Protein AF-A0A645FSK0-F1 (afdb_monomer)

Radius of gyration: 13.79 Å; Cα contacts (8 Å, |Δi|>4): 130; chains: 1; bounding box: 36×26×35 Å

Solvent-accessible surface area (backbone atoms only — not comparable to full-atom values): 5813 Å² total; per-residue (Å²): 138,88,60,85,46,66,35,84,89,78,74,39,80,53,50,66,48,79,76,61,34,97,57,28,61,60,57,44,34,53,52,49,53,54,50,49,59,57,50,52,70,41,87,90,45,65,66,42,53,61,94,72,56,13,79,77,68,74,58,97,83,55,40,40,48,72,48,98,85,71,35,47,28,38,53,38,56,57,60,54,38,30,57,58,89,72,38,65,45,76,44,77,48,80,135

Secondary structure (DSSP, 8-state):
-----EETTTTEEP-HHHHH-TTHHHHHHHHHHHHHHHHTTSTT-----GGGT------TT--EEE-TTS-EEEEE-TTSSS-GGG-SEEEE---

Sequence (95 aa):
MFYYNYDLTTSQPLTLRDMLGSDYIDIANKQIKEKIAERAKNPDNMYWSENEGGFTSIRDTQQFYVNKKGNPVIIFNKYEIAPGYMGIQEFEITK

Foldseek 3Di:
DADWDADPVVRDTDFLCNQPNPCSWVQQLVQVVVVLVVQVVPVVFDWDDVVRQADDTADRRFGWDQDPVRWTKTWDAAPNTGHNVVGIDIDTGDD

Nearest PDB structures (foldseek):
  5jen-assembly2_C  TM=8.675E-01  e=2.367E-06  Bacillus subtilis subsp. subtilis str. 168
  5jen-assembly1_A  TM=8.667E-01  e=3.195E-06  Bacillus subtilis subsp. subtilis str. 168
  3s5t-assembly1_A-2  TM=6.232E-01  e=9.376E-03  Bacteroides fragilis NCTC 9343
  7r81-assembly1_s1  TM=3.466E-01  e=4.029E+00  Neurospora crassa
  5hot-assembly1_B  TM=2.401E-01  e=2.211E+00  Human immunodeficiency virus 1

pLDDT: mean 93.93, std 6.73, range [60.94, 98.62]

Structure (mmCIF, N/CA/C/O backbone):
data_AF-A0A645FSK0-F1
#
_entry.id   AF-A0A645FSK0-F1
#
loop_
_atom_site.group_PDB
_atom_site.id
_atom_site.type_symbol
_atom_site.label_atom_id
_atom_site.label_alt_id
_atom_site.label_comp_id
_atom_site.label_asym_id
_atom_site.label_entity_id
_atom_site.label_seq_id
_atom_site.pdbx_PDB_ins_code
_atom_site.Cartn_x
_atom_site.Cartn_y
_atom_site.Cartn_z
_atom_site.occupancy
_atom_site.B_iso_or_equiv
_atom_site.auth_seq_id
_atom_site.auth_comp_id
_atom_site.auth_asym_id
_atom_site.auth_atom_id
_atom_site.pdbx_PDB_model_num
ATOM 1 N N . MET A 1 1 ? -11.985 -7.218 -6.182 1.00 60.94 1 MET A N 1
ATOM 2 C CA . MET A 1 1 ? -12.816 -7.502 -4.982 1.00 60.94 1 MET A CA 1
ATOM 3 C C . MET A 1 1 ? -13.008 -6.184 -4.241 1.00 60.94 1 MET A C 1
ATOM 5 O O . MET A 1 1 ? -12.226 -5.282 -4.496 1.00 60.94 1 MET A O 1
ATOM 9 N N . PHE A 1 2 ? -14.042 -6.011 -3.418 1.00 74.88 2 PHE A N 1
ATOM 10 C CA . PHE A 1 2 ? -14.221 -4.795 -2.610 1.00 74.88 2 PHE A CA 1
ATOM 11 C C . PHE A 1 2 ? -14.236 -5.181 -1.137 1.00 74.88 2 PHE A C 1
ATOM 13 O O . PHE A 1 2 ? -14.829 -6.198 -0.782 1.00 74.88 2 PHE A O 1
ATOM 20 N N . TYR A 1 3 ? -13.570 -4.381 -0.309 1.00 81.81 3 TYR A N 1
ATOM 21 C CA . 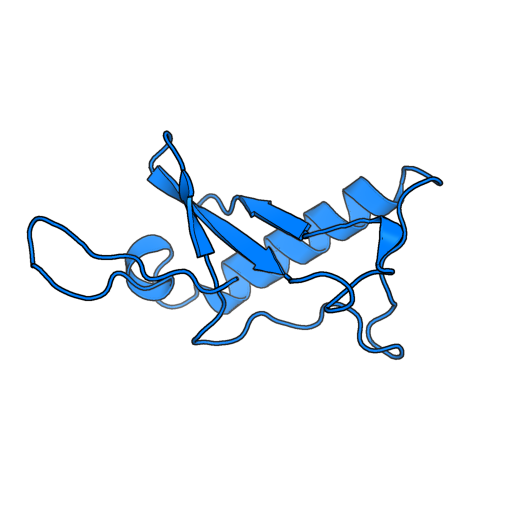TYR A 1 3 ? -13.462 -4.606 1.126 1.00 81.81 3 TYR A CA 1
ATOM 22 C C . TYR A 1 3 ? -14.031 -3.402 1.861 1.00 81.81 3 TYR A C 1
ATOM 24 O O . TYR A 1 3 ? -13.694 -2.262 1.541 1.00 81.81 3 TYR A O 1
ATOM 32 N N . TYR A 1 4 ? -14.884 -3.681 2.842 1.00 80.06 4 TYR A N 1
ATOM 33 C CA . TYR A 1 4 ? -15.480 -2.693 3.729 1.00 80.06 4 TYR A CA 1
ATOM 34 C C . TYR A 1 4 ? -15.216 -3.147 5.159 1.00 80.06 4 TYR A C 1
ATOM 36 O O . TYR A 1 4 ? -15.649 -4.231 5.551 1.00 80.06 4 TYR A O 1
ATOM 44 N N . ASN A 1 5 ? -14.479 -2.341 5.920 1.00 83.50 5 ASN A N 1
ATOM 45 C CA . ASN A 1 5 ? -14.167 -2.637 7.313 1.00 83.50 5 ASN A CA 1
ATOM 46 C C . ASN A 1 5 ? -15.069 -1.797 8.209 1.00 83.50 5 ASN A C 1
ATOM 48 O O . ASN A 1 5 ? -15.213 -0.595 7.991 1.00 83.50 5 ASN A O 1
ATOM 52 N N . TYR A 1 6 ? -15.659 -2.437 9.212 1.00 82.31 6 TYR A N 1
ATOM 53 C CA . TYR A 1 6 ? -16.511 -1.790 10.199 1.00 82.31 6 TYR A CA 1
ATOM 54 C C . TYR A 1 6 ? -15.959 -2.055 11.591 1.00 82.31 6 TYR A C 1
ATOM 56 O O . TYR A 1 6 ? -15.591 -3.186 11.917 1.00 82.31 6 TYR A O 1
ATOM 64 N N . ASP A 1 7 ? -15.933 -1.015 12.413 1.00 79.62 7 ASP A N 1
ATOM 65 C CA . ASP A 1 7 ? -15.731 -1.161 13.844 1.00 79.62 7 ASP A CA 1
ATOM 66 C C . ASP A 1 7 ? -17.058 -1.597 14.478 1.00 79.62 7 ASP A C 1
ATOM 68 O O . ASP A 1 7 ? -18.056 -0.879 14.451 1.00 79.62 7 ASP A O 1
ATOM 72 N N . LEU A 1 8 ? -17.071 -2.805 15.041 1.00 78.31 8 LEU A N 1
ATOM 73 C CA . LEU A 1 8 ? -18.268 -3.407 15.627 1.00 78.31 8 LEU A CA 1
ATOM 74 C C . LEU A 1 8 ? -18.700 -2.738 16.939 1.00 78.31 8 LEU A C 1
ATOM 76 O O . LEU A 1 8 ? -19.833 -2.935 17.370 1.00 78.31 8 LEU A O 1
ATOM 80 N N . THR A 1 9 ? -17.826 -1.956 17.577 1.00 76.75 9 THR A N 1
ATOM 81 C CA . THR A 1 9 ? -18.154 -1.231 18.813 1.00 76.75 9 THR A CA 1
ATOM 82 C C . THR A 1 9 ? -18.881 0.075 18.520 1.00 76.75 9 THR A C 1
ATOM 84 O O . THR A 1 9 ? -19.869 0.397 19.177 1.00 76.75 9 THR A O 1
ATOM 87 N N . THR A 1 10 ? -18.430 0.803 17.499 1.00 79.31 10 THR A N 1
ATOM 88 C CA . THR A 1 10 ? -18.988 2.105 17.110 1.00 79.31 10 THR A CA 1
ATOM 89 C C . THR A 1 10 ? -20.020 2.002 15.988 1.00 79.31 10 THR A C 1
ATOM 91 O O . THR A 1 10 ? -20.763 2.954 15.750 1.00 79.31 10 THR A O 1
ATOM 94 N N . SER A 1 11 ? -20.094 0.852 15.306 1.00 81.38 11 SER A N 1
ATOM 95 C CA . SER A 1 11 ? -20.869 0.648 14.072 1.00 81.38 11 SER A CA 1
ATOM 96 C C . SER A 1 11 ? -20.513 1.645 12.960 1.00 81.38 11 SER A C 1
ATOM 98 O O . SER A 1 11 ? -21.341 1.944 12.100 1.00 81.38 11 SER A O 1
ATOM 100 N N . GLN A 1 12 ? -19.283 2.170 12.969 1.00 84.25 12 GLN A N 1
ATOM 101 C CA 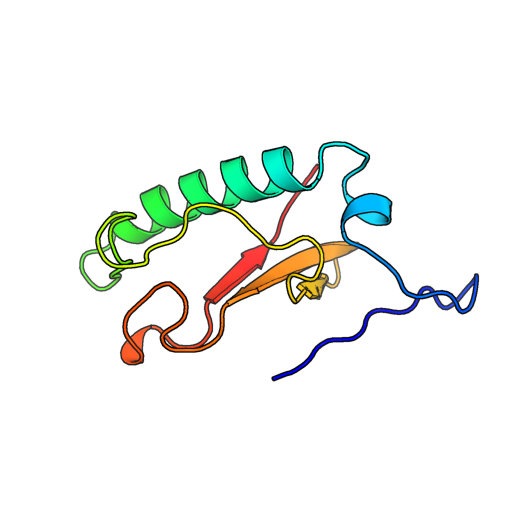. GLN A 1 12 ? -18.779 3.115 11.972 1.00 84.25 12 GLN A CA 1
ATOM 102 C C . GLN A 1 12 ? -17.829 2.431 10.976 1.00 84.25 12 GLN A C 1
ATOM 104 O O . GLN A 1 12 ? -17.213 1.411 11.310 1.00 84.25 12 GLN A O 1
ATOM 109 N N . PRO A 1 13 ? -17.680 2.978 9.753 1.00 85.81 13 PRO A N 1
ATOM 110 C CA . PRO A 1 13 ? -16.630 2.554 8.836 1.00 85.81 13 PRO A CA 1
ATOM 111 C C . PRO A 1 13 ? -15.250 2.742 9.475 1.00 85.81 13 PRO A C 1
ATOM 113 O O . PRO A 1 13 ? -14.908 3.840 9.905 1.00 85.81 13 PRO A O 1
ATOM 116 N N . LEU A 1 14 ? -14.456 1.676 9.512 1.00 90.62 14 LEU A N 1
ATOM 117 C CA . LEU A 1 14 ? -13.072 1.714 9.966 1.00 90.62 14 LEU A CA 1
ATOM 118 C C . LEU A 1 14 ? -12.174 2.139 8.800 1.00 90.62 14 LEU A C 1
ATOM 120 O O . LEU A 1 14 ? -12.191 1.507 7.739 1.00 90.62 14 LEU A O 1
ATOM 124 N N . THR A 1 15 ? -11.364 3.176 8.997 1.00 93.50 15 THR A N 1
ATOM 125 C CA . THR A 1 15 ? -10.458 3.705 7.968 1.00 93.50 15 THR A CA 1
ATOM 126 C C . THR A 1 15 ? -8.989 3.399 8.270 1.00 93.50 15 THR A C 1
ATOM 128 O O . THR A 1 15 ? -8.602 3.124 9.407 1.00 93.50 15 THR A O 1
ATOM 131 N N . LEU A 1 16 ? -8.123 3.503 7.253 1.00 95.06 16 LEU A N 1
ATOM 132 C CA . LEU A 1 16 ? -6.669 3.422 7.453 1.00 95.06 16 LEU A CA 1
ATOM 133 C C . LEU A 1 16 ? -6.151 4.534 8.376 1.00 95.06 16 LEU A C 1
ATOM 135 O O . LEU A 1 16 ? -5.208 4.301 9.128 1.00 95.06 16 LEU A O 1
AT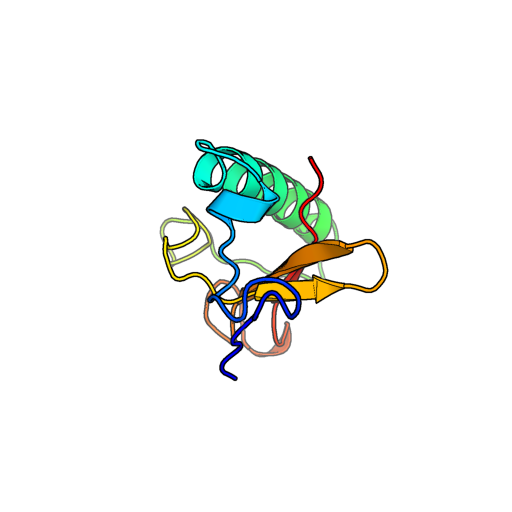OM 139 N N . ARG A 1 17 ? -6.779 5.718 8.355 1.00 95.06 17 ARG A N 1
ATOM 140 C CA . ARG A 1 17 ? -6.447 6.834 9.252 1.00 95.06 17 ARG A CA 1
ATOM 141 C C . ARG A 1 17 ? -6.710 6.473 10.713 1.00 95.06 17 ARG A C 1
ATOM 143 O O . ARG A 1 17 ? -5.873 6.777 11.556 1.00 95.06 17 ARG A O 1
ATOM 150 N N . ASP A 1 18 ? -7.812 5.789 11.009 1.00 93.19 18 ASP A N 1
ATOM 151 C CA . ASP A 1 18 ? -8.125 5.360 12.380 1.00 93.19 18 ASP A CA 1
ATOM 152 C C . ASP A 1 18 ? -7.080 4.363 12.901 1.00 93.19 18 ASP A C 1
ATOM 154 O O . ASP A 1 18 ? -6.658 4.423 14.056 1.00 93.19 18 ASP A O 1
ATOM 158 N N . MET A 1 19 ? -6.594 3.476 12.026 1.00 93.44 19 MET A N 1
ATOM 159 C CA . MET A 1 19 ? -5.622 2.443 12.393 1.00 93.44 19 MET A CA 1
ATOM 160 C C . MET A 1 19 ? -4.181 2.969 12.466 1.00 93.44 19 MET A C 1
ATOM 162 O O . MET A 1 19 ? -3.442 2.651 13.403 1.00 93.44 19 MET A O 1
ATOM 166 N N . LEU A 1 20 ? -3.762 3.783 11.497 1.00 95.50 20 LEU A N 1
ATOM 167 C CA . LEU A 1 20 ? -2.366 4.190 11.301 1.00 95.50 20 LEU A CA 1
ATOM 168 C C . LEU A 1 20 ? -2.079 5.639 11.736 1.00 95.50 20 LEU A C 1
ATOM 170 O O . LEU A 1 20 ? -0.919 5.975 11.951 1.00 95.50 20 LEU A O 1
ATOM 174 N N . GLY A 1 21 ? -3.099 6.464 11.978 1.00 95.44 21 GLY A N 1
ATOM 175 C CA . GLY A 1 21 ? -2.961 7.869 12.382 1.00 95.44 21 GLY A CA 1
ATOM 176 C C . GLY A 1 21 ? -3.066 8.862 11.219 1.00 95.44 21 GLY A C 1
ATOM 177 O O . GLY A 1 21 ? -3.432 8.504 10.099 1.00 95.44 21 GLY A O 1
ATOM 178 N N . SER A 1 22 ? -2.758 10.139 11.482 1.00 96.00 22 SER A N 1
ATOM 179 C CA . SER A 1 22 ? -2.858 11.213 10.477 1.00 96.00 22 SER A CA 1
ATOM 180 C C . SER A 1 22 ? -1.977 10.981 9.255 1.00 96.00 22 SER A C 1
ATOM 182 O O . SER A 1 22 ? -2.385 11.329 8.147 1.00 96.00 22 SER A O 1
ATOM 184 N N . ASP A 1 23 ? -0.834 10.333 9.468 1.00 96.44 23 ASP A N 1
ATOM 185 C CA . ASP A 1 23 ? 0.233 10.156 8.483 1.00 96.44 23 ASP A CA 1
ATOM 186 C C . ASP A 1 23 ? 0.137 8.780 7.796 1.00 96.44 23 ASP A C 1
ATOM 188 O O . ASP A 1 23 ? 1.117 8.242 7.284 1.00 96.44 23 ASP A O 1
ATOM 192 N N . TYR A 1 24 ? -1.059 8.174 7.802 1.00 97.38 24 TYR A N 1
ATOM 193 C CA . TYR A 1 24 ? -1.300 6.815 7.307 1.00 97.38 24 TYR A CA 1
ATOM 194 C C . TYR A 1 24 ? -0.816 6.585 5.871 1.00 97.38 24 TYR A C 1
ATOM 196 O O . TYR A 1 24 ? -0.327 5.496 5.571 1.00 97.38 24 TYR A O 1
ATOM 204 N N . ILE A 1 25 ? -0.936 7.593 4.999 1.00 97.81 25 ILE A N 1
ATOM 205 C CA . ILE A 1 25 ? -0.470 7.518 3.609 1.00 97.81 25 ILE A CA 1
ATOM 206 C C . ILE A 1 25 ? 1.044 7.342 3.580 1.00 97.81 25 ILE A C 1
ATOM 208 O O . ILE A 1 25 ? 1.532 6.416 2.941 1.00 97.81 25 ILE A O 1
ATOM 212 N N . ASP A 1 26 ? 1.787 8.167 4.314 1.00 98.06 26 ASP A N 1
ATOM 213 C CA . ASP A 1 26 ? 3.249 8.123 4.316 1.00 98.06 26 ASP A CA 1
ATOM 214 C C . ASP A 1 26 ? 3.772 6.833 4.955 1.00 98.06 26 ASP A C 1
ATOM 216 O O . ASP A 1 26 ? 4.668 6.183 4.407 1.00 98.06 26 ASP A O 1
ATOM 220 N N . ILE A 1 27 ? 3.157 6.408 6.065 1.00 97.94 27 ILE A N 1
ATOM 221 C CA . ILE A 1 27 ? 3.473 5.142 6.742 1.00 97.94 27 ILE A CA 1
ATOM 222 C C . ILE A 1 27 ? 3.270 3.957 5.788 1.00 97.94 27 ILE A C 1
ATOM 224 O O . ILE A 1 27 ? 4.161 3.112 5.652 1.00 97.94 27 ILE A O 1
ATOM 228 N N . ALA A 1 28 ? 2.119 3.898 5.112 1.00 98.38 28 ALA A N 1
ATOM 229 C CA . ALA A 1 28 ? 1.804 2.829 4.173 1.00 98.38 28 ALA A CA 1
ATOM 230 C C . ALA A 1 28 ? 2.716 2.868 2.941 1.00 98.38 28 ALA A C 1
ATOM 232 O O . ALA A 1 28 ? 3.281 1.842 2.566 1.00 98.38 28 ALA A O 1
ATOM 233 N N . ASN A 1 29 ? 2.907 4.043 2.338 1.00 98.50 29 ASN A N 1
ATOM 234 C CA . ASN A 1 29 ? 3.727 4.222 1.142 1.00 98.50 29 ASN A CA 1
ATOM 235 C C . ASN A 1 29 ? 5.165 3.772 1.373 1.00 98.50 29 ASN A C 1
ATOM 237 O O . ASN A 1 29 ? 5.712 3.029 0.556 1.00 98.50 29 ASN A O 1
ATOM 241 N N . LYS A 1 30 ? 5.760 4.181 2.499 1.00 98.38 30 LYS A N 1
ATOM 242 C CA . LYS A 1 30 ? 7.115 3.778 2.874 1.00 98.38 30 LYS A CA 1
ATOM 243 C C . LYS A 1 30 ? 7.230 2.256 2.959 1.00 98.38 30 LYS A C 1
ATOM 245 O O . LYS A 1 30 ? 8.067 1.665 2.280 1.00 98.38 30 LYS A O 1
ATOM 250 N N . GLN A 1 31 ? 6.349 1.616 3.725 1.00 98.62 31 GLN A N 1
ATOM 251 C CA . GLN A 1 31 ? 6.398 0.167 3.926 1.00 98.62 31 GLN A CA 1
ATOM 252 C C . GLN A 1 31 ? 6.091 -0.625 2.654 1.00 98.62 31 GLN A C 1
ATOM 254 O O . GLN A 1 31 ? 6.712 -1.659 2.414 1.00 98.62 31 GLN A O 1
ATOM 259 N N . ILE A 1 32 ? 5.150 -0.171 1.822 1.00 98.62 32 ILE A N 1
ATOM 260 C CA . ILE A 1 32 ? 4.842 -0.834 0.549 1.00 98.62 32 ILE A CA 1
ATOM 261 C C . ILE A 1 32 ? 6.043 -0.734 -0.393 1.00 98.62 32 ILE A C 1
ATOM 263 O O . ILE A 1 32 ? 6.426 -1.750 -0.967 1.00 98.62 32 ILE A O 1
ATOM 267 N N . LYS A 1 33 ? 6.693 0.434 -0.500 1.00 98.56 33 LYS A N 1
ATOM 268 C CA . LYS A 1 33 ? 7.912 0.604 -1.313 1.00 98.56 33 LYS A CA 1
ATOM 269 C C . LYS A 1 33 ? 9.043 -0.306 -0.839 1.00 98.56 33 LYS A C 1
ATOM 271 O O . LYS A 1 33 ? 9.635 -1.007 -1.656 1.00 98.56 33 LYS A O 1
ATOM 276 N N . GLU A 1 34 ? 9.292 -0.362 0.467 1.00 98.38 34 GLU A N 1
ATOM 277 C CA . GLU A 1 34 ? 10.291 -1.261 1.060 1.00 98.38 34 GLU A CA 1
ATOM 278 C C . GLU A 1 34 ? 9.978 -2.736 0.759 1.00 98.38 34 GLU A C 1
ATOM 280 O O . GLU A 1 34 ? 10.855 -3.490 0.339 1.00 98.38 34 GLU A O 1
ATOM 285 N N . LYS A 1 35 ? 8.713 -3.152 0.896 1.00 98.56 35 LYS A N 1
ATOM 286 C CA . LYS A 1 35 ? 8.286 -4.533 0.624 1.00 98.56 35 LYS A CA 1
ATOM 287 C C . LYS A 1 35 ? 8.313 -4.886 -0.859 1.00 98.56 35 LYS A C 1
ATOM 289 O O . LYS A 1 35 ? 8.642 -6.023 -1.184 1.00 98.56 35 LYS A O 1
ATOM 294 N N . ILE A 1 36 ? 7.983 -3.954 -1.753 1.00 98.19 36 ILE A N 1
ATOM 295 C CA . ILE A 1 36 ? 8.130 -4.136 -3.204 1.00 98.19 36 ILE A CA 1
ATOM 296 C C . ILE A 1 36 ? 9.606 -4.331 -3.546 1.00 98.19 36 ILE A C 1
ATOM 298 O O . ILE A 1 36 ? 9.940 -5.305 -4.217 1.00 98.19 36 ILE A O 1
ATOM 302 N N . ALA A 1 37 ? 10.487 -3.465 -3.036 1.00 97.69 37 ALA A N 1
ATOM 303 C CA . ALA A 1 37 ? 11.925 -3.571 -3.262 1.00 97.69 37 ALA A CA 1
ATOM 304 C C . ALA A 1 37 ? 12.490 -4.901 -2.740 1.00 97.69 37 ALA A C 1
ATOM 306 O O . ALA A 1 37 ? 13.292 -5.536 -3.420 1.00 97.69 37 ALA A O 1
ATOM 307 N N . GLU A 1 38 ? 12.034 -5.361 -1.571 1.00 98.25 38 GLU A N 1
ATOM 308 C CA . GLU A 1 38 ? 12.424 -6.663 -1.027 1.00 98.25 38 GLU A CA 1
ATOM 309 C C . GLU A 1 38 ? 11.928 -7.823 -1.898 1.00 98.25 38 GLU A C 1
ATOM 311 O O . GLU A 1 38 ? 12.705 -8.704 -2.261 1.00 98.25 38 GLU A O 1
ATOM 3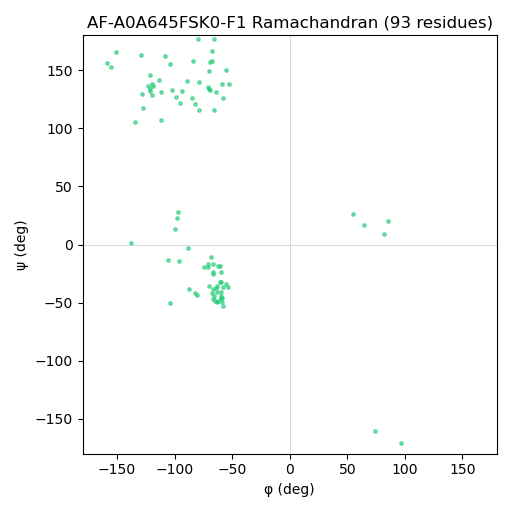16 N N . ARG A 1 39 ? 10.647 -7.819 -2.287 1.00 97.62 39 ARG A N 1
ATOM 317 C CA . ARG A 1 39 ? 10.060 -8.871 -3.132 1.00 97.62 39 ARG A CA 1
ATOM 318 C C . ARG A 1 39 ? 10.705 -8.927 -4.514 1.00 97.62 39 ARG A C 1
ATOM 320 O O . ARG A 1 39 ? 10.876 -10.028 -5.029 1.00 97.62 39 ARG A O 1
ATOM 327 N N . ALA A 1 40 ? 11.084 -7.784 -5.083 1.00 95.88 40 ALA A N 1
ATOM 328 C CA . ALA A 1 40 ? 11.741 -7.677 -6.386 1.00 95.88 40 ALA A CA 1
ATOM 329 C C . ALA A 1 40 ? 13.170 -8.255 -6.410 1.00 95.88 40 ALA A C 1
ATOM 331 O O . ALA A 1 40 ? 13.733 -8.438 -7.485 1.00 95.88 40 ALA A O 1
ATOM 332 N N . LYS A 1 41 ? 13.761 -8.589 -5.251 1.00 97.50 41 LYS A N 1
ATOM 333 C CA . LYS A 1 41 ? 15.013 -9.365 -5.197 1.00 97.50 41 LYS A CA 1
ATOM 334 C C . LYS A 1 41 ? 14.834 -10.799 -5.702 1.00 97.50 41 LYS A C 1
ATOM 336 O O . LYS A 1 41 ? 15.814 -11.420 -6.103 1.00 97.50 41 LYS A O 1
ATOM 341 N N . ASN A 1 42 ? 13.610 -11.334 -5.664 1.00 97.62 42 ASN A N 1
ATOM 342 C CA . ASN A 1 42 ? 13.290 -12.609 -6.295 1.00 97.62 42 ASN A CA 1
ATOM 343 C C . ASN A 1 42 ? 13.015 -12.377 -7.796 1.00 97.62 42 ASN A C 1
ATOM 345 O O . ASN A 1 42 ? 12.078 -11.638 -8.102 1.00 97.62 42 ASN A O 1
ATOM 349 N N . PRO A 1 43 ? 13.763 -13.014 -8.720 1.00 95.38 43 PRO A N 1
ATOM 350 C CA . PRO A 1 43 ? 13.583 -12.835 -10.164 1.00 95.38 43 PRO A CA 1
ATOM 351 C C . PRO A 1 43 ? 12.210 -13.273 -10.697 1.00 95.38 43 PRO A C 1
ATOM 353 O O . PRO A 1 43 ? 11.821 -12.832 -11.775 1.00 95.38 43 PRO A O 1
ATOM 356 N N . ASP A 1 44 ? 11.460 -14.097 -9.959 1.00 96.88 44 ASP A N 1
ATOM 357 C CA . ASP A 1 44 ? 10.097 -14.491 -10.344 1.00 96.88 44 ASP A CA 1
ATOM 358 C C . ASP A 1 44 ? 9.075 -13.358 -10.124 1.00 96.88 44 ASP A C 1
ATOM 360 O O . ASP A 1 44 ? 7.987 -13.356 -10.712 1.00 96.88 44 ASP A O 1
ATOM 364 N N . ASN A 1 45 ? 9.415 -12.371 -9.289 1.00 97.62 45 ASN A N 1
ATOM 365 C CA . ASN A 1 45 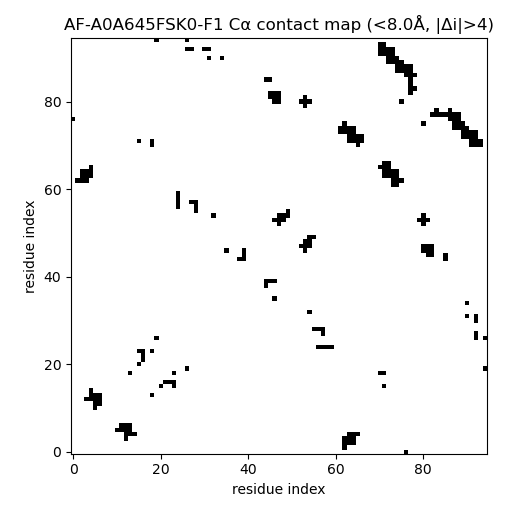? 8.540 -11.256 -8.960 1.00 97.62 45 ASN A CA 1
ATOM 366 C C . ASN A 1 45 ? 8.796 -10.059 -9.876 1.00 97.62 45 ASN A C 1
ATOM 368 O O . ASN A 1 45 ? 9.921 -9.585 -10.004 1.00 97.62 45 ASN A O 1
ATOM 372 N N . MET A 1 46 ? 7.721 -9.491 -10.420 1.00 97.31 46 MET A N 1
ATOM 373 C CA . MET A 1 46 ? 7.784 -8.269 -11.218 1.00 97.31 46 MET A CA 1
ATOM 374 C C . MET A 1 46 ? 6.777 -7.244 -10.706 1.00 97.31 46 MET A C 1
ATOM 376 O O . MET A 1 46 ? 5.59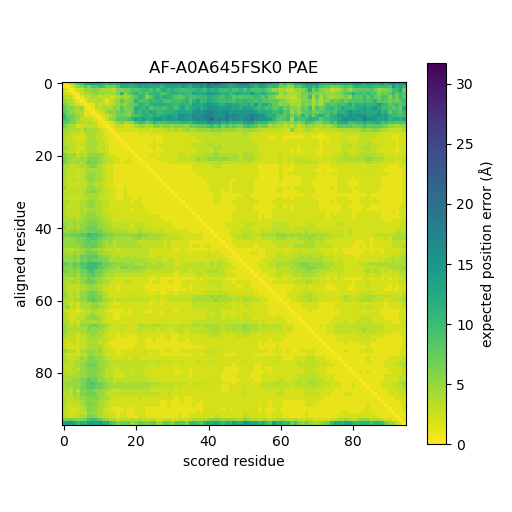1 -7.537 -10.561 1.00 97.31 46 MET A O 1
ATOM 380 N N . TYR A 1 47 ? 7.255 -6.025 -10.479 1.00 97.81 47 TYR A N 1
ATOM 381 C CA . TYR A 1 47 ? 6.441 -4.840 -10.222 1.00 97.81 47 TYR A CA 1
ATOM 382 C C . TYR A 1 47 ? 6.771 -3.801 -11.289 1.00 97.81 47 TYR A C 1
ATOM 384 O O . TYR A 1 47 ? 7.913 -3.730 -11.746 1.00 97.81 47 TYR A O 1
ATOM 392 N N . TRP A 1 48 ? 5.781 -3.017 -11.704 1.00 97.44 48 TRP A N 1
ATOM 393 C CA . TRP A 1 48 ? 6.021 -1.953 -12.676 1.00 97.44 48 TRP A CA 1
ATOM 394 C C . TRP A 1 48 ? 6.844 -0.829 -12.055 1.00 97.44 48 TRP A C 1
ATOM 396 O O . TRP A 1 48 ? 6.734 -0.555 -10.856 1.00 97.44 48 TRP A O 1
ATOM 406 N N . SER A 1 49 ? 7.655 -0.158 -12.871 1.00 95.75 49 SER A N 1
ATOM 407 C CA . SER A 1 49 ? 8.264 1.104 -12.453 1.00 95.75 49 SER A CA 1
ATOM 408 C C . SER A 1 49 ? 7.191 2.188 -12.304 1.00 95.75 49 SER A C 1
ATOM 410 O O . SER A 1 49 ? 6.128 2.095 -12.915 1.00 95.75 49 SER A O 1
ATOM 412 N N . GLU A 1 50 ? 7.450 3.247 -11.528 1.00 94.31 50 GLU A N 1
ATOM 413 C CA . GLU A 1 50 ? 6.483 4.353 -11.375 1.00 94.31 50 GLU A CA 1
ATOM 414 C C . GLU A 1 50 ? 6.081 4.960 -12.742 1.00 94.31 50 GLU A C 1
ATOM 416 O O . GLU A 1 50 ? 4.914 5.280 -12.956 1.00 94.31 50 GLU A O 1
ATOM 421 N N . ASN A 1 51 ? 7.005 5.009 -13.712 1.00 94.81 51 ASN A N 1
ATOM 422 C CA . ASN A 1 51 ? 6.744 5.499 -15.074 1.00 94.81 51 ASN A CA 1
ATOM 423 C C . ASN A 1 51 ? 5.867 4.559 -15.922 1.00 94.81 51 ASN A C 1
ATOM 425 O O . ASN A 1 51 ? 5.287 4.988 -16.916 1.00 94.81 51 ASN A O 1
ATOM 429 N N . GLU A 1 52 ? 5.769 3.286 -15.545 1.00 93.81 52 GLU A N 1
ATOM 430 C CA . GLU A 1 52 ? 4.948 2.265 -16.207 1.00 93.81 52 GLU A CA 1
ATOM 431 C C . GLU A 1 52 ? 3.619 2.026 -15.468 1.00 93.81 52 GLU A C 1
ATOM 433 O O . GLU A 1 52 ? 2.933 1.039 -15.724 1.00 93.81 52 GLU A O 1
ATOM 438 N N . GLY A 1 53 ? 3.246 2.917 -14.540 1.00 92.69 53 GLY A N 1
ATOM 439 C CA . GLY A 1 53 ? 2.040 2.771 -13.719 1.00 92.69 53 GLY A CA 1
ATOM 440 C C . GLY A 1 53 ? 2.242 1.912 -12.467 1.00 92.69 53 GLY A C 1
ATOM 441 O O . GLY A 1 53 ? 1.279 1.395 -11.907 1.00 92.69 53 GLY A O 1
ATOM 442 N N . GLY A 1 54 ? 3.489 1.739 -12.030 1.00 95.94 54 GLY A N 1
ATOM 443 C CA . GLY A 1 54 ? 3.838 1.099 -10.768 1.00 95.94 54 GLY A CA 1
ATOM 444 C C . GLY A 1 54 ? 3.385 1.873 -9.535 1.00 95.94 54 GLY A C 1
ATOM 445 O O . GLY A 1 54 ? 2.828 2.967 -9.603 1.00 95.94 54 GLY A O 1
ATOM 446 N N . PHE A 1 55 ? 3.631 1.284 -8.367 1.00 98.25 55 PHE A N 1
ATOM 447 C CA . PHE A 1 55 ? 3.186 1.857 -7.103 1.00 98.25 55 PHE A CA 1
ATOM 448 C C . PHE A 1 55 ? 3.890 3.187 -6.781 1.00 98.25 55 PHE A C 1
ATOM 450 O O . PHE A 1 55 ? 5.083 3.204 -6.482 1.00 98.25 55 PHE A O 1
ATOM 457 N N . THR A 1 56 ? 3.124 4.280 -6.737 1.00 97.31 56 THR A N 1
ATOM 458 C CA . THR A 1 56 ? 3.600 5.592 -6.261 1.00 97.31 56 THR A CA 1
ATOM 459 C C . THR A 1 56 ? 3.081 5.914 -4.859 1.00 97.31 56 THR A C 1
ATOM 461 O O . THR A 1 56 ? 3.860 6.281 -3.978 1.00 97.31 56 THR A O 1
ATOM 464 N N . SER A 1 57 ? 1.767 5.776 -4.653 1.00 98.25 57 SER A N 1
ATOM 465 C CA . SER A 1 57 ? 1.078 6.060 -3.393 1.00 98.25 57 SER A CA 1
ATOM 466 C C . SER A 1 57 ? -0.215 5.255 -3.285 1.00 98.25 57 SER A C 1
ATOM 468 O O . SER A 1 57 ? -0.850 4.952 -4.297 1.00 98.25 57 SER A O 1
ATOM 470 N N . ILE A 1 58 ? -0.648 4.963 -2.059 1.00 98.12 58 ILE A N 1
ATOM 471 C CA . ILE A 1 58 ? -2.018 4.517 -1.796 1.00 98.12 58 ILE A CA 1
ATOM 472 C C . ILE A 1 58 ? -3.015 5.659 -2.029 1.00 98.12 58 ILE A C 1
ATOM 474 O O . ILE A 1 58 ? -2.659 6.839 -1.952 1.00 98.12 58 ILE A O 1
ATOM 478 N N . ARG A 1 59 ? -4.272 5.292 -2.286 1.00 95.56 59 ARG A N 1
ATOM 479 C CA . ARG A 1 59 ? -5.415 6.215 -2.282 1.00 95.56 59 ARG A CA 1
ATOM 480 C C . ARG A 1 59 ? -5.943 6.401 -0.855 1.00 95.56 59 ARG A C 1
ATOM 482 O O . ARG A 1 59 ? -5.774 5.527 -0.007 1.00 95.56 59 ARG A O 1
ATOM 489 N N . ASP A 1 60 ? -6.640 7.499 -0.604 1.00 91.69 60 ASP A N 1
ATOM 490 C CA . ASP A 1 60 ? -7.402 7.709 0.636 1.00 91.69 60 ASP A CA 1
ATOM 491 C C . ASP A 1 60 ? -8.454 6.608 0.862 1.00 91.69 60 ASP A C 1
ATOM 493 O O . ASP A 1 60 ? -8.646 6.133 1.981 1.00 91.69 60 ASP A O 1
ATOM 497 N N . THR A 1 61 ? -9.065 6.131 -0.223 1.00 90.56 61 THR A N 1
ATOM 498 C CA . THR A 1 61 ? -10.021 5.019 -0.243 1.00 90.56 61 THR A CA 1
ATOM 499 C C . THR A 1 61 ? -9.371 3.681 -0.622 1.00 90.56 61 THR A C 1
ATOM 501 O O . THR A 1 61 ? -10.021 2.832 -1.244 1.00 90.56 61 THR A O 1
ATOM 504 N N . GLN A 1 62 ? -8.074 3.486 -0.351 1.00 96.25 62 GLN A N 1
ATOM 505 C CA . GLN A 1 62 ? -7.394 2.232 -0.691 1.00 96.25 62 GLN A CA 1
ATOM 506 C C . GLN A 1 62 ? -8.063 1.037 0.002 1.00 96.25 62 GLN A C 1
ATOM 508 O O . GLN A 1 62 ? -8.412 1.089 1.180 1.00 96.25 62 GLN A O 1
ATOM 513 N N . GLN A 1 63 ? -8.221 -0.063 -0.734 1.00 95.75 63 GLN A N 1
ATOM 514 C CA . GLN A 1 63 ? -8.819 -1.283 -0.202 1.00 95.75 63 GLN A CA 1
ATOM 515 C C . GLN A 1 63 ? -7.880 -1.956 0.799 1.00 95.75 63 GLN A C 1
ATOM 517 O O . GLN A 1 63 ? -6.686 -2.107 0.535 1.00 95.75 63 GLN A O 1
ATOM 522 N N . PHE A 1 64 ? -8.435 -2.399 1.924 1.00 96.94 64 PHE A N 1
ATOM 523 C CA . PHE A 1 64 ? -7.703 -3.159 2.928 1.00 96.94 64 PHE A CA 1
ATOM 524 C C . PHE A 1 64 ? -8.630 -4.111 3.687 1.00 96.94 64 PHE A C 1
ATOM 526 O O . PHE A 1 64 ? -9.848 -3.949 3.649 1.00 96.94 64 PHE A O 1
ATOM 533 N N . TYR A 1 65 ? -8.065 -5.070 4.414 1.00 95.06 65 TYR A N 1
ATOM 534 C CA . TYR A 1 65 ? -8.761 -5.807 5.474 1.00 95.06 65 TYR A CA 1
ATOM 535 C C . TYR A 1 65 ? -7.935 -5.790 6.762 1.00 95.06 65 TYR A C 1
ATOM 537 O O . TYR A 1 65 ? -6.741 -5.502 6.729 1.00 95.06 65 TYR A O 1
ATOM 545 N N . VAL A 1 66 ? -8.547 -6.109 7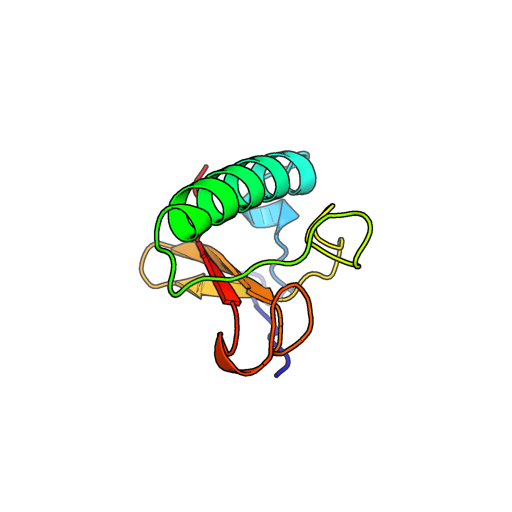.902 1.00 94.94 66 VAL A N 1
ATOM 546 C CA . VAL A 1 66 ? -7.827 -6.252 9.177 1.00 94.94 66 VAL A CA 1
ATOM 547 C C . VAL A 1 66 ? -7.482 -7.720 9.407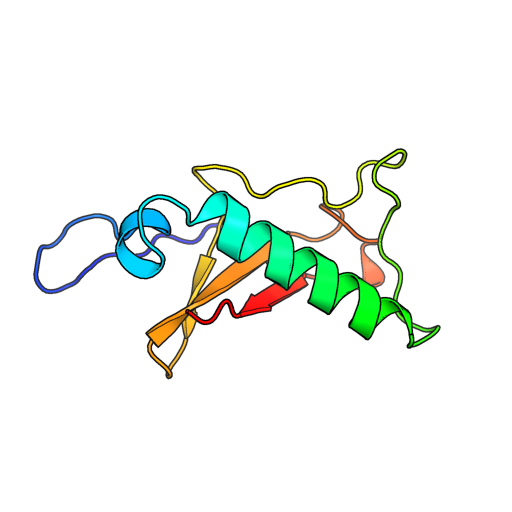 1.00 94.94 66 VAL A C 1
ATOM 549 O O . VAL A 1 66 ? -8.363 -8.580 9.423 1.00 94.94 66 VAL A O 1
ATOM 552 N N . ASN A 1 67 ? -6.195 -8.035 9.552 1.00 94.88 67 ASN A N 1
ATOM 553 C CA . ASN A 1 67 ? -5.765 -9.409 9.800 1.00 94.88 67 ASN A CA 1
ATOM 554 C C . ASN A 1 67 ? -5.939 -9.817 11.278 1.00 94.88 67 ASN A C 1
ATOM 556 O O . ASN A 1 67 ? -6.290 -9.015 12.140 1.00 94.88 67 ASN A O 1
ATOM 560 N N . LYS A 1 68 ? -5.633 -11.080 11.600 1.00 93.12 68 LYS A N 1
ATOM 561 C CA . LYS A 1 68 ? -5.758 -11.630 12.966 1.00 93.12 68 LYS A CA 1
ATOM 562 C C . LYS A 1 68 ? -4.892 -10.930 14.024 1.00 93.12 68 LYS A C 1
ATOM 564 O O . LYS A 1 68 ? -5.153 -11.104 15.208 1.00 93.12 68 LYS A O 1
ATOM 569 N N . LYS A 1 69 ? -3.860 -10.183 13.618 1.00 94.94 69 LYS A N 1
ATOM 570 C CA . LYS A 1 69 ? -2.998 -9.394 14.513 1.00 94.94 69 LYS A CA 1
ATOM 571 C C . LYS A 1 69 ? -3.539 -7.980 14.752 1.00 94.94 69 LYS A C 1
ATOM 573 O O . LYS A 1 69 ? -2.931 -7.233 15.506 1.00 94.94 69 LYS A O 1
ATOM 578 N N . GLY A 1 70 ? -4.646 -7.607 14.107 1.00 94.00 70 GLY A N 1
ATOM 579 C CA . GLY A 1 70 ? -5.188 -6.251 14.154 1.00 94.00 70 GLY A CA 1
ATOM 580 C C . GLY A 1 70 ? -4.514 -5.279 13.182 1.00 94.00 70 GLY A C 1
ATOM 581 O O . GLY A 1 70 ? -4.785 -4.085 13.247 1.00 94.00 70 GLY A O 1
ATOM 582 N N . ASN A 1 71 ? -3.663 -5.763 12.271 1.00 96.75 71 ASN A N 1
ATOM 583 C CA . ASN A 1 71 ? -2.960 -4.909 11.315 1.00 96.75 71 ASN A CA 1
ATOM 584 C C . ASN A 1 71 ? -3.781 -4.731 10.029 1.00 96.75 71 ASN A C 1
ATOM 586 O O . ASN A 1 71 ? -4.363 -5.715 9.547 1.00 96.75 71 ASN A O 1
ATOM 590 N N . PRO A 1 72 ? -3.806 -3.524 9.433 1.00 97.19 72 PRO A N 1
ATOM 591 C CA . PRO A 1 72 ? -4.386 -3.337 8.114 1.00 97.19 72 PRO A CA 1
ATOM 592 C C . PRO A 1 72 ? -3.509 -4.009 7.051 1.00 97.19 72 PRO A C 1
ATOM 594 O O . PRO A 1 72 ? -2.291 -3.833 7.016 1.00 97.19 72 PRO A O 1
ATOM 597 N N . VAL A 1 73 ? -4.138 -4.768 6.161 1.00 98.25 73 VAL A N 1
ATOM 598 C CA . VAL A 1 73 ? -3.521 -5.384 4.987 1.00 98.25 73 VAL A CA 1
ATOM 599 C C . VAL A 1 73 ? -4.078 -4.706 3.751 1.00 98.25 73 VAL A C 1
ATOM 601 O O . VAL A 1 73 ? -5.241 -4.903 3.409 1.00 98.25 73 VAL A O 1
ATOM 604 N N . ILE A 1 74 ? -3.247 -3.890 3.107 1.00 98.19 74 ILE A N 1
ATOM 605 C CA . ILE A 1 74 ? -3.586 -3.128 1.906 1.00 98.19 74 ILE A CA 1
ATOM 606 C C . ILE A 1 74 ? -3.539 -4.035 0.680 1.00 98.19 74 ILE A C 1
ATOM 608 O O . ILE A 1 74 ? -2.635 -4.860 0.547 1.00 98.19 74 ILE A O 1
ATOM 612 N N . ILE A 1 75 ? -4.505 -3.854 -0.217 1.00 97.69 75 ILE A N 1
ATOM 613 C CA . ILE A 1 75 ? -4.762 -4.740 -1.349 1.00 97.69 75 ILE A CA 1
ATOM 614 C C . ILE A 1 75 ? -4.659 -3.952 -2.648 1.00 97.69 75 ILE A C 1
ATOM 616 O O . ILE A 1 75 ? -5.258 -2.882 -2.780 1.00 97.69 75 ILE A O 1
ATOM 620 N N . PHE A 1 76 ? -3.954 -4.524 -3.617 1.00 97.25 76 PHE A N 1
ATOM 621 C CA . PHE A 1 76 ? -3.950 -4.092 -5.008 1.00 97.25 76 PHE A CA 1
ATOM 622 C C . PHE A 1 76 ? -4.455 -5.242 -5.877 1.00 97.25 76 PHE A C 1
ATOM 624 O O . PHE A 1 76 ? -3.989 -6.381 -5.764 1.00 97.25 76 PHE A O 1
ATOM 631 N N . ASN A 1 77 ? -5.436 -4.963 -6.731 1.00 95.88 77 ASN A N 1
ATOM 632 C CA . ASN A 1 77 ? -6.013 -5.969 -7.613 1.00 95.88 77 ASN A CA 1
ATOM 633 C C . ASN A 1 77 ? -4.986 -6.417 -8.672 1.00 95.88 77 ASN A C 1
ATOM 635 O O . ASN A 1 77 ? -3.941 -5.795 -8.879 1.00 95.88 77 ASN A O 1
ATOM 639 N N . LYS A 1 78 ? -5.286 -7.522 -9.366 1.00 96.38 78 LYS A N 1
ATOM 640 C CA . LYS A 1 78 ? -4.482 -7.962 -10.517 1.00 96.38 78 LYS A CA 1
ATOM 641 C C . LYS A 1 78 ? -4.336 -6.806 -11.508 1.00 96.38 78 LYS A C 1
ATOM 643 O O . LYS A 1 78 ? -5.329 -6.140 -11.788 1.00 96.38 78 LYS A O 1
ATOM 648 N N . TYR A 1 79 ? -3.136 -6.628 -12.060 1.00 96.44 79 TYR A N 1
ATOM 649 C CA . TYR A 1 79 ? -2.817 -5.533 -12.983 1.00 96.44 79 TYR A CA 1
ATOM 650 C C . TYR A 1 79 ? -2.901 -4.123 -12.377 1.00 96.44 79 TYR A C 1
ATOM 652 O O . TYR A 1 79 ? -2.979 -3.156 -13.123 1.00 96.44 79 TYR A O 1
ATOM 660 N N . GLU A 1 80 ? -2.914 -3.961 -11.054 1.00 96.50 80 GLU A N 1
ATOM 661 C CA . GLU A 1 80 ? -2.932 -2.614 -10.471 1.00 96.50 80 GLU A CA 1
ATOM 662 C C . GLU A 1 80 ? -1.522 -2.042 -10.279 1.00 96.50 80 GLU A C 1
ATOM 664 O O . GLU A 1 80 ? -1.311 -0.865 -10.531 1.00 96.50 80 GLU A O 1
ATOM 669 N N . ILE A 1 81 ? -0.554 -2.871 -9.872 1.00 97.38 81 ILE A N 1
ATOM 670 C CA . ILE A 1 81 ? 0.852 -2.456 -9.665 1.00 97.38 81 ILE A CA 1
ATOM 671 C C . ILE A 1 81 ? 1.878 -3.475 -10.199 1.00 97.38 81 ILE A C 1
ATOM 673 O O . ILE A 1 81 ? 3.084 -3.320 -10.003 1.00 97.38 81 ILE A O 1
ATOM 677 N N . ALA A 1 82 ? 1.398 -4.567 -10.796 1.00 97.62 82 ALA A N 1
ATOM 678 C CA . ALA A 1 82 ? 2.197 -5.716 -11.207 1.00 97.62 82 ALA A CA 1
ATOM 679 C C . ALA A 1 82 ? 1.475 -6.528 -12.302 1.00 97.62 82 ALA A C 1
ATOM 681 O O . ALA A 1 82 ? 0.239 -6.502 -12.359 1.00 97.62 82 ALA A O 1
ATOM 682 N N . PRO A 1 83 ? 2.200 -7.305 -13.133 1.00 97.19 83 PRO A N 1
ATOM 683 C CA . PRO A 1 83 ? 1.595 -8.192 -14.125 1.00 97.19 83 PRO A CA 1
ATOM 684 C C . PRO A 1 83 ? 0.598 -9.186 -13.513 1.00 97.19 83 PRO A C 1
ATOM 686 O O . PRO A 1 83 ? 0.760 -9.650 -12.389 1.00 97.19 83 PRO A O 1
ATOM 689 N N . GLY A 1 84 ? -0.420 -9.587 -14.278 1.00 96.44 84 GLY A N 1
ATOM 690 C CA . GLY A 1 84 ? -1.526 -10.404 -13.761 1.00 96.44 84 GLY A CA 1
ATOM 691 C C . GLY A 1 84 ? -1.146 -11.769 -13.175 1.00 96.44 84 GLY A C 1
ATOM 692 O O . GLY A 1 84 ? -1.888 -12.276 -12.329 1.00 96.44 84 GLY A O 1
ATOM 693 N N . TYR A 1 85 ? -0.008 -12.351 -13.576 1.00 96.50 85 TYR A N 1
ATOM 694 C CA . TYR A 1 85 ? 0.481 -13.620 -13.019 1.00 96.50 85 TYR A CA 1
ATOM 695 C C . TYR A 1 85 ? 0.893 -13.490 -11.546 1.00 96.50 85 TYR A C 1
ATOM 697 O O . TYR A 1 85 ? 0.804 -14.466 -10.808 1.00 96.50 85 TYR A O 1
ATOM 705 N N . MET A 1 86 ? 1.263 -12.282 -11.104 1.00 97.44 86 MET A N 1
ATOM 706 C CA . MET A 1 86 ? 1.572 -11.991 -9.702 1.00 97.44 86 MET A CA 1
ATOM 707 C C . MET A 1 86 ? 0.329 -12.100 -8.811 1.00 97.44 86 MET A C 1
ATOM 709 O O . MET A 1 86 ? 0.446 -12.212 -7.594 1.00 97.44 86 MET A O 1
ATOM 713 N N . GLY A 1 87 ? -0.873 -12.091 -9.396 1.00 96.88 87 GLY A N 1
ATOM 714 C CA . GLY A 1 87 ? -2.120 -12.175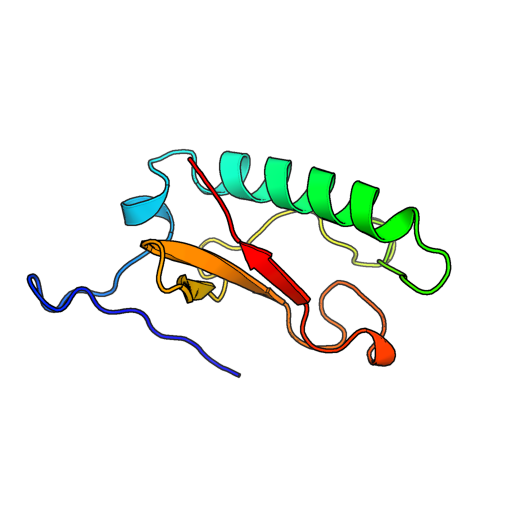 -8.649 1.00 96.88 87 GLY A CA 1
ATOM 715 C C . GLY A 1 87 ? -2.466 -10.878 -7.914 1.00 96.88 87 GLY A C 1
ATOM 716 O O . GLY A 1 87 ? -1.998 -9.795 -8.264 1.00 96.88 87 GLY A O 1
ATOM 717 N N . ILE A 1 88 ? -3.338 -10.990 -6.910 1.00 97.12 88 ILE A N 1
ATOM 718 C CA . ILE A 1 88 ? -3.658 -9.881 -6.000 1.00 97.12 88 ILE A CA 1
ATOM 719 C C . ILE A 1 88 ? -2.438 -9.635 -5.112 1.00 97.12 88 ILE A C 1
ATOM 721 O O . ILE A 1 88 ? -1.866 -10.585 -4.581 1.00 97.12 88 ILE A O 1
ATOM 725 N N . GLN A 1 89 ? -2.044 -8.373 -4.956 1.00 97.81 89 GLN A N 1
ATOM 726 C CA . GLN A 1 89 ? -0.926 -8.004 -4.094 1.00 97.81 89 GLN A CA 1
ATOM 727 C C . GLN A 1 89 ? -1.439 -7.527 -2.744 1.00 97.81 89 GLN A C 1
ATOM 729 O O . GLN A 1 89 ? -2.246 -6.603 -2.677 1.00 97.81 89 GLN A O 1
ATOM 734 N N . GLU A 1 90 ? -0.925 -8.129 -1.678 1.00 98.06 90 GLU A N 1
ATOM 735 C CA . GLU A 1 90 ? -1.287 -7.800 -0.302 1.00 98.06 90 GLU A CA 1
ATOM 736 C C . GLU A 1 90 ? -0.063 -7.310 0.476 1.00 98.06 90 GLU A C 1
ATOM 738 O O . GLU A 1 90 ? 1.028 -7.892 0.390 1.00 98.06 90 GLU A O 1
ATOM 743 N N . PHE A 1 91 ? -0.242 -6.243 1.250 1.00 98.44 91 PHE A N 1
ATOM 744 C CA . PHE A 1 91 ? 0.796 -5.639 2.079 1.00 98.44 91 PHE A CA 1
ATOM 745 C C . PHE A 1 91 ? 0.247 -5.340 3.475 1.00 98.44 91 PHE A C 1
ATOM 747 O O . PHE A 1 91 ? -0.505 -4.391 3.671 1.00 98.44 91 PHE A O 1
ATOM 754 N N . GLU A 1 92 ? 0.639 -6.149 4.460 1.00 98.31 92 GLU A N 1
ATOM 755 C CA . GLU A 1 92 ? 0.406 -5.854 5.880 1.00 98.31 92 GLU A CA 1
ATOM 756 C C . GLU A 1 92 ? 1.182 -4.595 6.282 1.00 98.31 92 GLU A C 1
ATOM 758 O O . GLU A 1 92 ? 2.373 -4.514 5.992 1.00 98.31 92 GLU A O 1
ATOM 763 N N . ILE A 1 93 ? 0.551 -3.637 6.954 1.00 98.25 93 ILE A N 1
ATOM 764 C CA . ILE A 1 93 ? 1.199 -2.416 7.447 1.00 98.25 93 ILE A CA 1
ATOM 765 C C . ILE A 1 93 ? 1.243 -2.468 8.972 1.00 98.25 93 ILE A C 1
ATOM 767 O O . ILE A 1 93 ? 0.233 -2.744 9.617 1.00 98.25 93 ILE A O 1
ATOM 771 N N . THR A 1 94 ? 2.410 -2.202 9.548 1.00 94.00 94 THR A N 1
ATOM 772 C CA . THR A 1 94 ? 2.610 -2.149 11.003 1.00 94.00 94 THR A CA 1
ATOM 773 C C . THR A 1 94 ? 2.941 -0.727 11.431 1.00 94.00 94 THR A C 1
ATOM 775 O O . THR A 1 94 ? 3.654 -0.033 10.712 1.00 94.00 94 THR A O 1
ATOM 778 N N . LYS A 1 95 ? 2.422 -0.282 12.577 1.00 80.44 95 LYS A N 1
ATOM 779 C CA . LYS A 1 95 ? 2.883 0.966 13.203 1.00 80.44 95 LYS A CA 1
ATOM 780 C C . LYS A 1 95 ? 4.304 0.826 13.737 1.00 80.44 95 LYS A C 1
ATOM 782 O O . LYS A 1 95 ? 4.651 -0.298 14.164 1.00 80.44 95 LYS A O 1
#

Mean predicted aligned error: 3.37 Å

Organism: NCBI:txid1076179

InterPro domains:
  IPR021729 Domain of unknown function DUF3298 [PF11738] (21-94)
  IPR037126 PdaC/RsiV-like superfamily [G3DSA:3.90.640.20] (15-95)